Protein AF-A0A9E3Q4G3-F1 (afdb_monomer_lite)

Sequence (132 aa):
MSTPATSAPTPPAPVADVVTEGELHLGKALVLIQRVLPRLDRIEDSAAVQAALRQAAAEVTAACAAHERAIEALRPAPVDAETLALVAAAVAVVLGRPHRVLGVQKVAPAVMWVNAWAIEGRFQHYSSHKVR

Structure (mmCIF, N/CA/C/O backbone):
data_AF-A0A9E3Q4G3-F1
#
_entry.id   AF-A0A9E3Q4G3-F1
#
loop_
_atom_site.group_PDB
_atom_site.id
_atom_site.type_symbol
_atom_site.label_atom_id
_atom_site.label_alt_id
_atom_site.label_comp_id
_atom_site.label_asym_id
_atom_site.label_entity_id
_atom_site.label_seq_id
_atom_site.pdbx_PDB_ins_code
_atom_site.Cartn_x
_atom_site.Cartn_y
_atom_site.Cartn_z
_atom_site.occupancy
_atom_site.B_iso_or_equiv
_atom_site.auth_seq_id
_atom_site.auth_comp_id
_atom_site.auth_asym_id
_atom_site.auth_atom_id
_atom_site.pdbx_PDB_model_num
ATOM 1 N N . MET A 1 1 ? 27.284 -35.671 -37.875 1.00 42.03 1 MET A N 1
ATOM 2 C CA . MET A 1 1 ? 26.582 -34.374 -37.764 1.00 42.03 1 MET A CA 1
ATOM 3 C C . MET A 1 1 ? 25.554 -34.524 -36.657 1.00 42.03 1 MET A C 1
ATOM 5 O O . MET A 1 1 ? 24.607 -35.273 -36.841 1.00 42.03 1 MET A O 1
ATOM 9 N N . SER A 1 2 ? 25.812 -33.940 -35.487 1.00 40.25 2 SER A N 1
ATOM 10 C CA . SER A 1 2 ? 24.995 -34.125 -34.280 1.00 40.25 2 SER A CA 1
ATOM 11 C C . SER A 1 2 ? 23.994 -32.978 -34.144 1.00 40.25 2 SER A C 1
ATOM 13 O O . SER A 1 2 ? 24.384 -31.815 -34.148 1.00 40.25 2 SER A O 1
ATOM 15 N N . THR A 1 3 ? 22.710 -33.306 -34.044 1.00 41.22 3 THR A N 1
ATOM 16 C CA . THR A 1 3 ? 21.608 -32.380 -33.743 1.00 41.22 3 THR A CA 1
ATOM 17 C C . THR A 1 3 ? 21.619 -31.999 -32.257 1.00 41.22 3 THR A C 1
ATOM 19 O O . THR A 1 3 ? 21.714 -32.908 -31.428 1.00 41.22 3 THR A O 1
ATOM 22 N N . PRO A 1 4 ? 21.496 -30.714 -31.872 1.00 53.25 4 PRO A N 1
ATOM 23 C CA . PRO A 1 4 ? 21.336 -30.348 -30.471 1.00 53.25 4 PRO A CA 1
ATOM 24 C C . PRO A 1 4 ? 19.888 -30.579 -30.019 1.00 53.25 4 PRO A C 1
ATOM 26 O O . PRO A 1 4 ? 18.936 -30.261 -30.731 1.00 53.25 4 PRO A O 1
ATOM 29 N N . ALA A 1 5 ? 19.738 -31.153 -28.826 1.00 45.12 5 ALA A N 1
ATOM 30 C CA . ALA A 1 5 ? 18.458 -31.376 -28.173 1.00 45.12 5 ALA A CA 1
ATOM 31 C C . ALA A 1 5 ? 17.831 -30.042 -27.736 1.00 45.12 5 ALA A C 1
ATOM 33 O O . ALA A 1 5 ? 18.461 -29.239 -27.050 1.00 45.12 5 ALA A O 1
ATOM 34 N N . THR A 1 6 ? 16.578 -29.820 -28.127 1.00 47.84 6 THR A N 1
ATOM 35 C CA . THR A 1 6 ? 15.732 -28.728 -27.641 1.00 47.84 6 THR A CA 1
ATOM 36 C C . THR A 1 6 ? 15.288 -29.035 -26.212 1.00 47.84 6 THR A C 1
ATOM 38 O O . THR A 1 6 ? 14.483 -29.935 -25.982 1.00 47.84 6 THR A O 1
ATOM 41 N N . SER A 1 7 ? 15.816 -28.287 -25.247 1.00 48.94 7 SER A N 1
ATOM 42 C CA . SER A 1 7 ? 15.374 -28.308 -23.853 1.00 48.94 7 SER A CA 1
ATOM 43 C C . SER A 1 7 ? 13.946 -27.762 -23.756 1.00 48.94 7 SER A C 1
ATOM 45 O O . SER A 1 7 ? 13.690 -26.621 -24.139 1.00 48.94 7 SER A O 1
ATOM 47 N N . ALA A 1 8 ? 13.011 -28.572 -23.260 1.00 51.62 8 ALA A N 1
ATOM 48 C CA . ALA A 1 8 ? 11.647 -28.136 -22.986 1.00 51.62 8 ALA A CA 1
ATOM 49 C C . ALA A 1 8 ? 11.621 -27.094 -21.844 1.00 51.62 8 ALA A C 1
ATOM 51 O O . ALA A 1 8 ? 12.408 -27.211 -20.900 1.00 51.62 8 ALA A O 1
ATOM 52 N N . PRO A 1 9 ? 10.730 -26.087 -21.896 1.00 52.38 9 PRO A N 1
ATOM 53 C CA . PRO A 1 9 ? 10.582 -25.108 -20.827 1.00 52.38 9 PRO A CA 1
ATOM 54 C C . PRO A 1 9 ? 10.000 -25.763 -19.566 1.00 52.38 9 PRO A C 1
ATOM 56 O O . PRO A 1 9 ? 8.915 -26.346 -19.590 1.00 52.38 9 PRO A O 1
ATOM 59 N N . THR A 1 10 ? 10.733 -25.649 -18.460 1.00 57.09 10 THR A N 1
ATOM 60 C CA . THR A 1 10 ? 10.281 -26.003 -17.110 1.00 57.09 10 THR A CA 1
ATOM 61 C C . THR A 1 10 ? 9.002 -25.221 -16.774 1.00 57.09 10 THR A C 1
ATOM 63 O O . THR A 1 10 ? 8.985 -24.002 -16.967 1.00 57.09 10 THR A O 1
ATOM 66 N N . PRO A 1 11 ? 7.931 -25.870 -16.280 1.00 52.66 11 PRO A N 1
ATOM 67 C CA . PRO A 1 11 ? 6.716 -25.164 -15.888 1.00 52.66 11 PRO A CA 1
ATOM 68 C C . PRO A 1 11 ? 7.017 -24.179 -14.743 1.00 52.66 11 PRO A C 1
ATOM 70 O O . PRO A 1 11 ? 7.825 -24.502 -13.866 1.00 52.66 11 PRO A O 1
ATOM 73 N N . PRO A 1 12 ? 6.397 -22.983 -14.727 1.00 50.94 12 PRO A N 1
ATOM 74 C CA . PRO A 1 12 ? 6.583 -22.036 -13.637 1.00 50.94 12 PRO A CA 1
ATOM 75 C C . PRO A 1 12 ? 6.107 -22.669 -12.326 1.00 50.94 12 PRO A C 1
ATOM 77 O O . PRO A 1 12 ? 5.030 -23.264 -12.264 1.00 50.94 12 PRO A O 1
ATOM 80 N N . ALA A 1 13 ? 6.943 -22.565 -11.292 1.00 49.28 13 ALA A N 1
ATOM 81 C CA . ALA A 1 13 ? 6.630 -23.051 -9.956 1.00 49.28 13 ALA A CA 1
ATOM 82 C C . ALA A 1 13 ? 5.302 -22.445 -9.457 1.00 49.28 13 ALA A C 1
ATOM 84 O O . ALA A 1 13 ? 5.004 -21.291 -9.782 1.00 49.28 13 ALA A O 1
ATOM 85 N N . PRO A 1 14 ? 4.505 -23.196 -8.672 1.00 45.12 14 PRO A N 1
ATOM 86 C CA . PRO A 1 14 ? 3.278 -22.677 -8.088 1.00 45.12 14 PRO A CA 1
ATOM 87 C C . PRO A 1 14 ? 3.623 -21.445 -7.254 1.00 45.12 14 PRO A C 1
ATOM 89 O O . PRO A 1 14 ? 4.442 -21.516 -6.336 1.00 45.12 14 PRO A O 1
ATOM 92 N N . VAL A 1 15 ? 3.026 -20.309 -7.612 1.00 53.41 15 VAL A N 1
ATOM 93 C CA . VAL A 1 15 ? 3.118 -19.072 -6.841 1.00 53.41 15 VAL A CA 1
ATOM 94 C C . VAL A 1 15 ? 2.426 -19.371 -5.519 1.00 53.41 15 VAL A C 1
ATOM 96 O O . VAL A 1 15 ? 1.201 -19.404 -5.448 1.00 53.41 15 VAL A O 1
ATOM 99 N N . ALA A 1 16 ? 3.210 -19.732 -4.505 1.00 49.34 16 ALA A N 1
ATOM 100 C CA . ALA A 1 16 ? 2.696 -19.897 -3.161 1.00 49.34 16 ALA A CA 1
ATOM 101 C C . ALA A 1 16 ? 2.006 -18.585 -2.778 1.00 49.34 16 ALA A C 1
ATOM 103 O O . ALA A 1 16 ? 2.559 -17.506 -2.999 1.00 49.34 16 ALA A O 1
ATOM 104 N N . ASP A 1 17 ? 0.794 -18.703 -2.250 1.00 54.66 17 ASP A N 1
ATOM 105 C CA . ASP A 1 17 ? -0.048 -17.605 -1.784 1.00 54.66 17 ASP A CA 1
ATOM 106 C C . ASP A 1 17 ? 0.568 -17.041 -0.488 1.00 54.66 17 ASP A C 1
ATOM 108 O O . ASP A 1 17 ? 0.117 -17.289 0.631 1.00 54.66 17 ASP A O 1
ATOM 112 N N . VAL A 1 18 ? 1.744 -16.423 -0.621 1.00 71.62 18 VAL A N 1
ATOM 113 C CA . VAL A 1 18 ? 2.516 -15.884 0.495 1.00 71.62 18 VAL A CA 1
ATOM 114 C C . VAL A 1 18 ? 1.900 -14.541 0.839 1.00 71.62 18 VAL A C 1
ATOM 116 O O . VAL A 1 18 ? 2.174 -13.545 0.173 1.00 71.62 18 VAL A O 1
ATOM 119 N N . VAL A 1 19 ? 1.080 -14.530 1.891 1.00 76.00 19 VAL A N 1
ATOM 120 C CA . VAL A 1 19 ? 0.550 -13.300 2.488 1.00 76.00 19 VAL A CA 1
ATOM 121 C C . VAL A 1 19 ? 1.719 -12.361 2.760 1.00 76.00 19 VAL A C 1
ATOM 123 O O . VAL A 1 19 ? 2.628 -12.667 3.539 1.00 76.00 19 VAL A O 1
ATOM 126 N N . THR A 1 20 ? 1.706 -11.222 2.086 1.00 83.94 20 THR A N 1
ATOM 127 C CA . THR A 1 20 ? 2.759 -10.223 2.202 1.00 83.94 20 THR A CA 1
ATOM 128 C C . THR A 1 20 ? 2.688 -9.531 3.563 1.00 83.94 20 THR A C 1
ATOM 130 O O . THR A 1 20 ? 1.633 -9.428 4.192 1.00 83.94 20 THR A O 1
ATOM 133 N N . GLU A 1 21 ? 3.823 -9.012 4.036 1.00 86.69 21 GLU A N 1
ATOM 134 C CA . GLU A 1 21 ? 3.896 -8.264 5.301 1.00 86.69 21 GLU A CA 1
ATOM 135 C C . GLU A 1 21 ? 2.872 -7.107 5.337 1.00 86.69 21 GLU A C 1
ATOM 137 O O . GLU A 1 21 ? 2.214 -6.879 6.353 1.00 86.69 21 GLU A O 1
ATOM 142 N N . GLY A 1 22 ? 2.671 -6.428 4.200 1.00 82.75 22 GLY A N 1
ATOM 143 C CA . GLY A 1 22 ? 1.663 -5.376 4.056 1.00 82.75 22 GLY A CA 1
ATOM 144 C C . GLY A 1 22 ? 0.224 -5.879 4.212 1.00 82.75 22 GLY A C 1
ATOM 145 O O . GLY A 1 22 ? -0.570 -5.252 4.915 1.00 82.75 22 GLY A O 1
ATOM 146 N N . GLU A 1 23 ? -0.113 -7.029 3.624 1.00 88.38 23 GLU A N 1
ATOM 147 C CA . GLU A 1 23 ? -1.441 -7.649 3.754 1.00 88.38 23 GLU A CA 1
ATOM 148 C C . GLU A 1 23 ? -1.732 -8.093 5.190 1.00 88.38 23 GLU A C 1
ATOM 150 O O . GLU A 1 23 ? -2.861 -7.949 5.664 1.00 88.38 23 GLU A O 1
ATOM 155 N N . LEU A 1 24 ? -0.715 -8.557 5.923 1.00 92.12 24 LEU A N 1
ATOM 156 C CA . LEU A 1 24 ? -0.852 -8.910 7.336 1.00 92.12 24 LEU A CA 1
ATOM 157 C C . LEU A 1 24 ? -1.238 -7.692 8.190 1.00 92.12 24 LEU A C 1
ATOM 159 O O . LEU A 1 24 ? -2.162 -7.769 9.005 1.00 92.12 24 LEU A O 1
ATOM 163 N N . HIS A 1 25 ? -0.537 -6.569 8.013 1.00 89.56 25 HIS A N 1
ATOM 164 C CA . HIS A 1 25 ? -0.830 -5.322 8.722 1.00 89.56 25 HIS A CA 1
ATOM 165 C C . HIS A 1 25 ? -2.212 -4.765 8.351 1.00 89.56 25 HIS A C 1
ATOM 167 O O . HIS A 1 25 ? -2.982 -4.366 9.229 1.00 89.56 25 HIS A O 1
ATOM 173 N N . LEU A 1 26 ? -2.584 -4.830 7.070 1.00 89.81 26 LEU A N 1
ATOM 174 C CA . LEU A 1 26 ? -3.914 -4.429 6.618 1.00 89.81 26 LEU A CA 1
ATOM 175 C C . LEU A 1 26 ? -5.016 -5.304 7.238 1.00 89.81 26 LEU A C 1
ATOM 177 O O . LEU A 1 26 ? -6.021 -4.783 7.722 1.00 89.81 26 LEU A O 1
ATOM 181 N N . GLY A 1 27 ? -4.808 -6.621 7.296 1.00 90.94 27 GLY A N 1
ATOM 182 C CA . GLY A 1 27 ? -5.729 -7.554 7.944 1.00 90.94 27 GLY A CA 1
ATOM 183 C C . GLY A 1 27 ? -5.948 -7.226 9.423 1.00 90.94 27 GLY A C 1
ATOM 184 O O . GLY A 1 27 ? -7.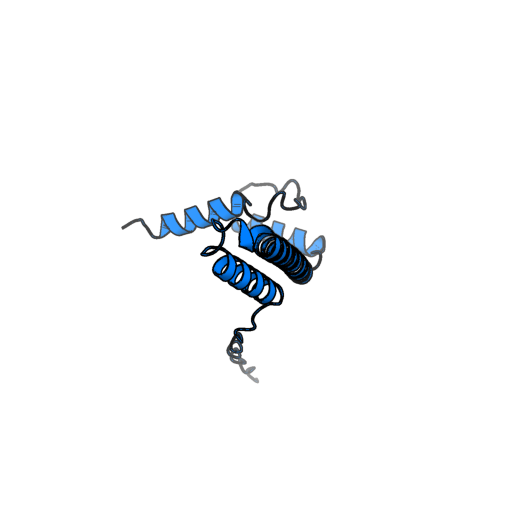090 -7.161 9.881 1.00 90.94 27 GLY A O 1
ATOM 185 N N . LYS A 1 28 ? -4.874 -6.930 10.167 1.00 92.00 28 LYS A N 1
ATOM 186 C CA . LYS A 1 28 ? -4.964 -6.500 11.575 1.00 92.00 28 LYS A CA 1
ATOM 187 C C . LYS A 1 28 ? -5.765 -5.207 11.733 1.00 92.00 28 LYS A C 1
ATOM 189 O O . LYS A 1 28 ? -6.632 -5.136 12.605 1.00 92.00 28 LYS A O 1
ATOM 194 N N . ALA A 1 29 ? -5.516 -4.210 10.883 1.00 91.38 29 ALA A N 1
ATOM 195 C CA . ALA A 1 29 ? -6.255 -2.949 10.904 1.00 91.38 29 ALA A CA 1
ATOM 196 C C . ALA A 1 29 ? -7.760 -3.163 10.663 1.00 91.38 29 ALA A C 1
ATOM 198 O O . ALA A 1 29 ? -8.587 -2.625 11.401 1.00 91.38 29 ALA A O 1
ATOM 199 N N . LEU A 1 30 ? -8.122 -3.994 9.681 1.00 93.19 30 LEU A N 1
ATOM 200 C CA . LEU A 1 30 ? -9.518 -4.305 9.363 1.00 93.19 30 LEU A CA 1
ATOM 201 C C . LEU A 1 30 ? -10.232 -5.011 10.519 1.00 93.19 30 LEU A C 1
ATOM 203 O O . LEU A 1 30 ? -11.357 -4.639 10.854 1.00 93.19 30 LEU A O 1
ATOM 207 N N . VAL A 1 31 ? -9.573 -5.970 11.174 1.00 95.38 31 VAL A N 1
ATOM 208 C CA . VAL A 1 31 ? -10.127 -6.655 12.354 1.00 95.38 31 VAL A CA 1
ATOM 209 C C . VAL A 1 31 ? -10.377 -5.668 13.498 1.00 95.38 31 VAL A C 1
ATOM 211 O O . VAL A 1 31 ? -11.429 -5.720 14.140 1.00 95.38 31 VAL A O 1
ATOM 214 N N . LEU A 1 32 ? -9.448 -4.737 13.744 1.00 90.44 32 LEU A N 1
ATOM 215 C CA . LEU A 1 32 ? -9.616 -3.701 14.767 1.00 90.44 32 LEU A CA 1
ATOM 216 C C . LEU A 1 32 ? -10.804 -2.784 14.454 1.00 90.44 32 LEU A C 1
ATOM 218 O O . LEU A 1 32 ? -11.625 -2.534 15.334 1.00 90.44 32 LEU A O 1
ATOM 222 N N . ILE A 1 33 ? -10.944 -2.338 13.204 1.00 89.94 33 ILE A N 1
ATOM 223 C CA . ILE A 1 33 ? -12.055 -1.476 12.778 1.00 89.94 33 ILE A CA 1
ATOM 224 C C . ILE A 1 33 ? -13.393 -2.213 12.901 1.00 89.94 33 ILE A C 1
ATOM 226 O O . ILE A 1 33 ? -14.325 -1.687 13.510 1.00 89.94 33 ILE A O 1
ATOM 230 N N . GLN A 1 34 ? -13.486 -3.448 12.399 1.00 92.75 34 GLN A N 1
ATOM 231 C CA . GLN A 1 34 ? -14.708 -4.257 12.489 1.00 92.75 34 GLN A CA 1
ATOM 232 C C . GLN A 1 34 ? -15.152 -4.487 13.935 1.00 92.75 34 GLN A C 1
ATOM 234 O O . GLN A 1 34 ? -16.346 -4.474 14.228 1.00 92.75 34 GLN A O 1
ATOM 239 N N . ARG A 1 35 ? -14.199 -4.645 14.857 1.00 90.56 35 ARG A N 1
ATOM 240 C CA . ARG A 1 35 ? -14.483 -4.804 16.287 1.00 90.56 35 ARG A CA 1
ATOM 241 C C . ARG A 1 35 ? -14.987 -3.517 16.949 1.00 90.56 35 ARG A C 1
ATOM 243 O O . ARG A 1 35 ? -15.715 -3.590 17.939 1.00 90.56 35 ARG A O 1
ATOM 250 N N . VAL A 1 36 ? -14.585 -2.356 16.436 1.00 90.25 36 VAL A N 1
ATOM 251 C CA . VAL A 1 36 ? -14.906 -1.038 17.004 1.00 90.25 36 VAL A CA 1
ATOM 252 C C . VAL A 1 36 ? -16.222 -0.477 16.469 1.00 90.25 36 VAL A C 1
ATOM 254 O O . VAL A 1 36 ? -16.956 0.135 17.242 1.00 90.25 36 VAL A O 1
ATOM 257 N N . LEU A 1 37 ? -16.555 -0.728 15.197 1.00 88.44 37 LEU A N 1
ATOM 258 C CA . LEU A 1 37 ? -17.791 -0.265 14.547 1.00 88.44 37 LEU A CA 1
ATOM 259 C C . LEU A 1 37 ? -19.065 -0.410 15.409 1.00 88.44 37 LEU A C 1
ATOM 261 O O . LEU A 1 37 ? -19.755 0.591 15.584 1.00 88.44 37 LEU A O 1
ATOM 265 N N . PRO A 1 38 ? -19.377 -1.574 16.016 1.00 90.25 38 PRO A N 1
ATOM 266 C CA . PRO A 1 38 ? -20.602 -1.731 16.810 1.00 90.25 38 PRO A CA 1
ATOM 267 C C . PRO A 1 38 ? -20.600 -0.976 18.154 1.00 90.25 38 PRO A C 1
ATOM 269 O O . PRO A 1 38 ? -21.606 -0.992 18.861 1.00 90.25 38 PRO A O 1
ATOM 272 N N . ARG A 1 39 ? -19.481 -0.356 18.553 1.00 86.00 39 ARG A N 1
ATOM 273 C CA . ARG A 1 39 ? -19.307 0.337 19.846 1.00 86.00 39 ARG A CA 1
ATOM 274 C C . ARG A 1 39 ? -19.110 1.847 19.703 1.00 86.00 39 ARG A C 1
ATOM 276 O O . ARG A 1 39 ? -18.962 2.517 20.719 1.00 86.00 39 ARG A O 1
ATOM 283 N N . LEU A 1 40 ? -19.113 2.383 18.480 1.00 83.50 40 LEU A N 1
ATOM 284 C CA . LEU A 1 40 ? -18.831 3.800 18.215 1.00 83.50 40 LEU A CA 1
ATOM 285 C C . LEU A 1 40 ? -19.783 4.761 18.941 1.00 83.50 40 LEU A C 1
ATOM 287 O O . LEU A 1 40 ? -19.339 5.807 19.406 1.00 83.50 40 LEU A O 1
ATOM 291 N N . ASP A 1 41 ? -21.051 4.382 19.102 1.00 84.81 41 ASP A N 1
ATOM 292 C CA . ASP A 1 41 ? -22.072 5.236 19.725 1.00 84.81 41 ASP A CA 1
ATOM 293 C C . ASP A 1 41 ? -22.061 5.187 21.264 1.00 84.81 41 ASP A C 1
ATOM 295 O O . ASP A 1 41 ? -22.782 5.933 21.930 1.00 84.81 41 ASP A O 1
ATOM 299 N N . ARG A 1 42 ? -21.250 4.307 21.867 1.00 86.00 42 ARG A N 1
ATOM 300 C CA . ARG A 1 42 ? -21.191 4.132 23.324 1.00 86.00 42 ARG A CA 1
ATOM 301 C C . ARG A 1 42 ? -20.131 5.046 23.922 1.00 86.00 42 ARG A C 1
ATOM 303 O O . ARG A 1 42 ? -18.944 4.729 23.917 1.00 86.00 42 ARG A O 1
ATOM 310 N N . ILE A 1 43 ? -20.573 6.159 24.504 1.00 78.69 43 ILE A N 1
ATOM 311 C CA . ILE A 1 43 ? -19.698 7.152 25.156 1.00 78.69 43 ILE A CA 1
ATOM 312 C C . ILE A 1 43 ? -18.836 6.511 26.261 1.00 78.69 43 ILE A C 1
ATOM 314 O O . ILE A 1 43 ? -17.666 6.864 26.413 1.00 78.69 43 ILE A O 1
ATOM 318 N N . GLU A 1 44 ? -19.376 5.523 26.978 1.00 88.06 44 GLU A N 1
ATOM 319 C CA . GLU A 1 44 ? -18.669 4.770 28.027 1.00 88.06 44 GLU A CA 1
ATOM 320 C C . GLU A 1 44 ? -17.450 3.997 27.493 1.00 88.06 44 GLU A C 1
ATOM 322 O O . GLU A 1 44 ? -16.452 3.837 28.192 1.00 88.06 44 GLU A O 1
ATOM 327 N N . ASP A 1 45 ? -17.492 3.584 26.224 1.00 86.31 45 ASP A N 1
ATOM 328 C CA . ASP A 1 45 ? -16.419 2.850 25.550 1.00 86.31 45 ASP A CA 1
ATOM 329 C C . ASP A 1 45 ? -15.434 3.776 24.810 1.00 86.31 45 ASP A C 1
ATOM 331 O O . ASP A 1 45 ? -14.479 3.297 24.191 1.00 86.31 45 ASP A O 1
ATOM 335 N N . SER A 1 46 ? -15.632 5.099 24.865 1.00 87.69 46 SER A N 1
ATOM 336 C CA . SER A 1 46 ? -14.912 6.080 24.036 1.00 87.69 46 SER A CA 1
ATOM 337 C C . SER A 1 46 ? -13.386 5.977 24.130 1.00 87.69 46 SER A C 1
ATOM 339 O O . SER A 1 46 ? -12.704 6.024 23.105 1.00 87.69 46 SER A O 1
ATOM 341 N N . ALA A 1 47 ? -12.831 5.765 25.327 1.00 91.25 47 ALA A N 1
ATOM 342 C CA . ALA A 1 47 ? -11.390 5.601 25.517 1.00 91.25 47 ALA A CA 1
ATOM 343 C C . ALA A 1 47 ? -10.850 4.329 24.834 1.00 91.25 47 ALA A C 1
ATOM 345 O O . ALA A 1 47 ? -9.806 4.364 24.179 1.00 91.25 47 ALA A O 1
ATOM 346 N N . ALA A 1 48 ? -11.579 3.214 24.939 1.00 88.81 48 ALA A N 1
ATOM 347 C CA . ALA A 1 48 ? -11.205 1.946 24.315 1.00 88.81 48 ALA A CA 1
ATOM 348 C C . ALA A 1 48 ? -11.345 2.005 22.785 1.00 88.81 48 ALA A C 1
ATOM 350 O O . ALA A 1 48 ? -10.471 1.526 22.062 1.00 88.81 48 ALA A O 1
ATOM 351 N N . VAL A 1 49 ? -12.409 2.647 22.295 1.00 90.19 49 VAL A N 1
ATOM 352 C CA . VAL A 1 49 ? -12.643 2.933 20.873 1.00 90.19 49 VAL A CA 1
ATOM 353 C C . VAL A 1 49 ? -11.504 3.780 20.302 1.00 90.19 49 VAL A C 1
ATOM 355 O O . VAL A 1 49 ? -10.910 3.407 19.292 1.00 90.19 49 VAL A O 1
ATOM 358 N N . GLN A 1 50 ? -11.128 4.875 20.969 1.00 92.06 50 GLN A N 1
ATOM 359 C CA . GLN A 1 50 ? -10.014 5.722 20.536 1.00 92.06 50 GLN A CA 1
ATOM 360 C C . GLN A 1 50 ? -8.678 4.974 20.528 1.00 92.06 50 GLN A C 1
ATOM 362 O O . GLN A 1 50 ? -7.900 5.133 19.586 1.00 92.06 50 GLN A O 1
ATOM 367 N N . ALA A 1 51 ? -8.399 4.152 21.544 1.00 93.25 51 ALA A N 1
ATOM 368 C CA . ALA A 1 51 ? -7.184 3.341 21.587 1.00 93.25 51 ALA A CA 1
ATOM 369 C C . ALA A 1 51 ? -7.123 2.351 20.412 1.00 93.25 51 ALA A C 1
ATOM 371 O O . ALA A 1 51 ? -6.107 2.276 19.722 1.00 93.25 51 ALA A O 1
ATOM 372 N N . ALA A 1 52 ? -8.228 1.658 20.128 1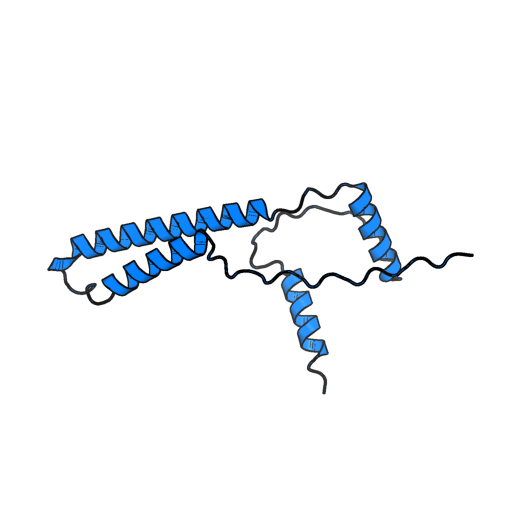.00 91.31 52 ALA A N 1
ATOM 373 C CA . ALA A 1 52 ? -8.311 0.711 19.022 1.00 91.31 52 ALA A CA 1
ATOM 374 C C . ALA A 1 52 ? -8.200 1.391 17.646 1.00 91.31 52 ALA A C 1
ATOM 376 O O . ALA A 1 52 ? -7.528 0.864 16.762 1.00 91.31 52 ALA A O 1
ATOM 377 N N . LEU A 1 53 ? -8.782 2.583 17.466 1.00 91.69 53 LEU A N 1
ATOM 378 C CA . LEU A 1 53 ? -8.633 3.365 16.232 1.00 91.69 53 LEU A CA 1
ATOM 379 C C . LEU A 1 53 ? -7.198 3.868 16.032 1.00 91.69 53 LEU A C 1
ATOM 381 O O . LEU A 1 53 ? -6.680 3.801 14.919 1.00 91.69 53 LEU A O 1
ATOM 385 N N . ARG A 1 54 ? -6.521 4.318 17.098 1.00 94.75 54 ARG A N 1
ATOM 386 C CA . ARG A 1 54 ? -5.091 4.674 17.036 1.00 94.75 54 ARG A CA 1
ATOM 387 C C . ARG A 1 54 ? -4.236 3.471 16.654 1.00 94.75 54 ARG A C 1
ATOM 389 O O . ARG A 1 54 ? -3.329 3.603 15.839 1.00 94.75 54 ARG A O 1
ATOM 396 N N . GLN A 1 55 ? -4.549 2.302 17.207 1.00 93.38 55 GLN A N 1
ATOM 397 C CA . GLN A 1 55 ? -3.851 1.071 16.862 1.00 93.38 55 GLN A CA 1
ATOM 398 C C . GLN A 1 55 ? -4.102 0.668 15.403 1.00 93.38 55 GLN A C 1
ATOM 400 O O . GLN A 1 55 ? -3.152 0.357 14.694 1.00 93.38 55 GLN A O 1
ATOM 405 N N . ALA A 1 56 ? -5.341 0.761 14.914 1.00 92.38 56 ALA A N 1
ATOM 406 C CA . ALA A 1 56 ? -5.650 0.514 13.507 1.00 92.38 56 ALA A CA 1
ATOM 407 C C . ALA A 1 56 ? -4.896 1.478 12.572 1.00 92.38 56 ALA A C 1
ATOM 409 O O . ALA A 1 56 ? -4.349 1.049 11.561 1.00 92.38 56 ALA A O 1
ATOM 410 N N . ALA A 1 57 ? -4.798 2.763 12.927 1.00 91.62 57 ALA A N 1
ATOM 411 C CA . ALA A 1 57 ? -4.031 3.745 12.159 1.00 91.62 57 ALA A CA 1
ATOM 412 C C . ALA A 1 57 ? -2.521 3.431 12.120 1.00 91.62 57 ALA A C 1
ATOM 414 O O . ALA A 1 57 ? -1.876 3.608 11.081 1.00 91.62 57 ALA A O 1
ATOM 415 N N . ALA A 1 58 ? -1.960 2.928 13.225 1.00 94.56 58 ALA A N 1
ATOM 416 C CA . ALA A 1 58 ? -0.571 2.479 13.274 1.00 94.56 58 ALA A CA 1
ATOM 417 C C . ALA A 1 58 ? -0.335 1.269 12.352 1.00 94.56 58 ALA A C 1
ATOM 419 O O . ALA A 1 58 ? 0.633 1.258 11.596 1.00 94.56 58 ALA A O 1
ATOM 420 N N . GLU A 1 59 ? -1.252 0.297 12.351 1.00 93.69 59 GLU A N 1
ATOM 421 C CA . GLU A 1 59 ? -1.192 -0.870 11.459 1.00 93.69 59 GLU A CA 1
ATOM 422 C C . GLU A 1 59 ? -1.305 -0.465 9.978 1.00 93.69 59 GLU A C 1
ATOM 424 O O . GLU A 1 59 ? -0.543 -0.954 9.150 1.00 93.69 59 GLU A O 1
ATOM 429 N N . VAL A 1 60 ? -2.175 0.492 9.627 1.00 90.00 60 VAL A N 1
ATOM 430 C CA . VAL A 1 60 ? -2.254 1.022 8.249 1.00 90.00 60 VAL A CA 1
ATOM 431 C C . VAL A 1 60 ? -0.944 1.694 7.836 1.00 90.00 60 VAL A C 1
ATOM 433 O O . VAL A 1 60 ? -0.446 1.453 6.738 1.00 90.00 60 VAL A O 1
ATOM 436 N N . THR A 1 61 ? -0.348 2.498 8.717 1.00 93.69 61 THR A N 1
ATOM 437 C CA . THR A 1 61 ? 0.953 3.132 8.444 1.00 93.69 61 THR A CA 1
ATOM 438 C C . THR A 1 61 ? 2.050 2.085 8.226 1.00 93.69 61 THR A C 1
ATOM 440 O O . THR A 1 61 ? 2.848 2.210 7.297 1.00 93.69 61 THR A O 1
ATOM 443 N N . ALA A 1 62 ? 2.061 1.020 9.034 1.00 88.88 62 ALA A N 1
ATOM 444 C CA . ALA A 1 62 ? 2.993 -0.094 8.879 1.00 88.88 62 ALA A CA 1
ATOM 445 C C . ALA A 1 62 ? 2.780 -0.851 7.556 1.00 88.88 62 ALA A C 1
ATOM 447 O O . ALA A 1 62 ? 3.754 -1.169 6.872 1.00 88.88 62 ALA A O 1
ATOM 448 N N . ALA A 1 63 ? 1.524 -1.069 7.150 1.00 88.19 63 ALA A N 1
ATOM 449 C CA . ALA A 1 63 ? 1.186 -1.677 5.865 1.00 88.19 63 ALA A CA 1
ATOM 450 C C . ALA A 1 63 ? 1.710 -0.844 4.683 1.00 88.19 63 ALA A C 1
ATOM 452 O O . ALA A 1 63 ? 2.330 -1.395 3.774 1.00 88.19 63 ALA A O 1
ATOM 453 N N . CYS A 1 64 ? 1.525 0.480 4.719 1.00 85.12 64 CYS A N 1
ATOM 454 C CA . CYS A 1 64 ? 2.057 1.390 3.701 1.00 85.12 64 CYS A CA 1
ATOM 455 C C . CYS A 1 64 ? 3.588 1.318 3.615 1.00 85.12 64 CYS A C 1
ATOM 457 O O . CYS A 1 64 ? 4.129 1.175 2.521 1.00 85.12 64 CYS A O 1
ATOM 459 N N . ALA A 1 65 ? 4.285 1.344 4.754 1.00 87.06 65 ALA A N 1
ATOM 460 C CA . ALA A 1 65 ? 5.744 1.245 4.789 1.00 87.06 65 ALA A CA 1
ATOM 461 C C . ALA A 1 65 ? 6.257 -0.113 4.272 1.00 87.06 65 ALA A C 1
ATOM 463 O O . ALA A 1 65 ? 7.280 -0.182 3.591 1.00 87.06 65 ALA A O 1
ATOM 464 N N . ALA A 1 66 ? 5.559 -1.211 4.579 1.00 84.25 66 ALA A N 1
ATOM 465 C CA . ALA A 1 66 ? 5.877 -2.532 4.039 1.00 84.25 66 ALA A CA 1
ATOM 466 C C . ALA A 1 66 ? 5.655 -2.596 2.520 1.00 84.25 66 ALA A C 1
ATOM 468 O O . ALA A 1 66 ? 6.486 -3.143 1.795 1.00 84.25 66 ALA A O 1
ATOM 469 N N . HIS A 1 67 ? 4.572 -1.992 2.027 1.00 83.69 67 HIS A N 1
ATOM 470 C CA . HIS A 1 67 ? 4.283 -1.913 0.599 1.00 83.69 67 HIS A CA 1
ATOM 471 C C . HIS A 1 67 ? 5.327 -1.086 -0.162 1.00 83.69 67 HIS A C 1
ATOM 473 O O . HIS A 1 67 ? 5.798 -1.513 -1.212 1.00 83.69 67 HIS A O 1
ATOM 479 N N . GLU A 1 68 ? 5.744 0.057 0.382 1.00 82.81 68 GLU A N 1
ATOM 480 C CA . GLU A 1 68 ? 6.792 0.891 -0.214 1.00 82.81 68 GLU A CA 1
ATOM 481 C C . GLU A 1 68 ? 8.131 0.146 -0.296 1.00 82.81 68 GLU A C 1
ATOM 483 O O . GLU A 1 68 ? 8.767 0.133 -1.349 1.00 82.81 68 GLU A O 1
ATOM 488 N N . ARG A 1 69 ? 8.517 -0.577 0.767 1.00 84.25 69 ARG A N 1
ATOM 489 C CA . ARG A 1 69 ? 9.693 -1.465 0.744 1.00 84.25 69 ARG A CA 1
ATOM 490 C C . ARG A 1 69 ? 9.581 -2.549 -0.327 1.00 84.25 69 ARG A C 1
ATOM 492 O O . ARG A 1 69 ? 10.567 -2.836 -1.000 1.00 84.25 69 ARG A O 1
ATOM 499 N N . ALA A 1 70 ? 8.401 -3.146 -0.495 1.00 82.31 70 ALA A N 1
ATOM 500 C CA . ALA A 1 70 ? 8.170 -4.156 -1.524 1.00 82.31 70 ALA A CA 1
ATOM 501 C C . ALA A 1 70 ? 8.276 -3.565 -2.941 1.00 82.31 70 ALA A C 1
ATOM 503 O O . ALA A 1 70 ? 8.872 -4.189 -3.817 1.00 82.31 70 ALA A O 1
ATOM 504 N N . ILE A 1 71 ? 7.763 -2.350 -3.163 1.00 77.50 71 ILE A N 1
ATOM 505 C CA . ILE A 1 71 ? 7.921 -1.631 -4.437 1.00 77.50 71 ILE A CA 1
ATOM 506 C C . ILE A 1 71 ? 9.396 -1.338 -4.713 1.00 77.50 71 ILE A C 1
ATOM 508 O O . ILE A 1 71 ? 9.862 -1.571 -5.826 1.00 77.50 71 ILE A O 1
ATOM 512 N N . GLU A 1 72 ? 10.140 -0.857 -3.717 1.00 78.88 72 GLU A N 1
ATOM 513 C CA . GLU A 1 72 ? 11.563 -0.560 -3.884 1.00 78.88 72 GLU A CA 1
ATOM 514 C C . GLU A 1 72 ? 12.376 -1.838 -4.148 1.00 78.88 72 GLU A C 1
ATOM 516 O O . GLU A 1 72 ? 13.279 -1.832 -4.979 1.00 78.88 72 GLU A O 1
ATOM 521 N N . ALA A 1 73 ? 12.017 -2.966 -3.527 1.00 77.69 73 ALA A N 1
ATOM 522 C CA . ALA A 1 73 ? 12.631 -4.265 -3.812 1.00 77.69 73 ALA 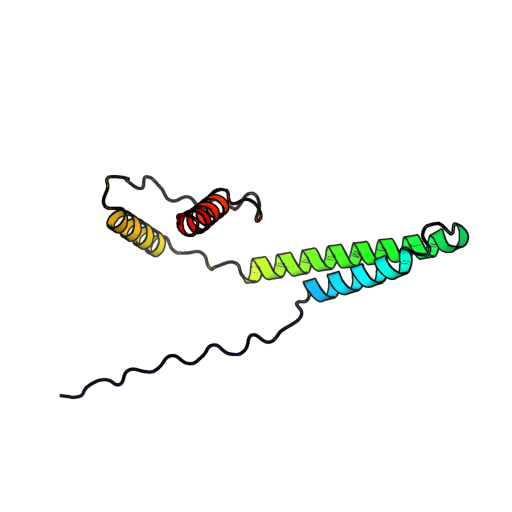A CA 1
ATOM 523 C C . ALA A 1 73 ? 12.337 -4.770 -5.237 1.00 77.69 73 ALA A C 1
ATOM 525 O O . ALA A 1 73 ? 13.164 -5.455 -5.837 1.00 77.69 73 ALA A O 1
ATOM 526 N N . LEU A 1 74 ? 11.174 -4.418 -5.792 1.00 76.12 74 LEU A N 1
ATOM 527 C CA . LEU A 1 74 ? 10.798 -4.697 -7.181 1.00 76.12 74 LEU A CA 1
ATOM 528 C C . LEU A 1 74 ? 11.384 -3.686 -8.172 1.00 76.12 74 LEU A C 1
ATOM 530 O O . LEU A 1 74 ? 11.178 -3.834 -9.382 1.00 76.12 74 LEU A O 1
ATOM 534 N N . ARG A 1 75 ? 12.084 -2.649 -7.696 1.00 74.25 75 ARG A N 1
ATOM 535 C CA . ARG A 1 75 ? 12.635 -1.613 -8.559 1.00 74.25 75 ARG A CA 1
ATOM 536 C C . ARG A 1 75 ? 13.624 -2.257 -9.529 1.00 74.25 75 ARG A C 1
ATOM 538 O O . ARG A 1 75 ? 14.630 -2.822 -9.095 1.00 74.25 75 ARG A O 1
ATOM 545 N N . PRO A 1 76 ? 13.367 -2.184 -10.846 1.00 72.31 76 PRO A N 1
ATOM 546 C CA . PRO A 1 76 ? 14.274 -2.769 -11.812 1.00 72.31 76 PRO A CA 1
ATOM 547 C C . PRO A 1 76 ? 15.629 -2.072 -11.712 1.00 72.31 76 PRO A C 1
ATOM 549 O O . PRO A 1 76 ? 15.706 -0.853 -11.514 1.00 72.31 76 PRO A O 1
ATOM 552 N N . ALA A 1 77 ? 16.695 -2.856 -11.873 1.00 76.81 77 ALA A N 1
ATOM 553 C CA . ALA A 1 77 ? 18.043 -2.322 -11.950 1.00 76.81 77 ALA A CA 1
ATOM 554 C C . ALA A 1 77 ? 18.105 -1.216 -13.020 1.00 76.81 77 ALA A C 1
ATOM 556 O O . ALA A 1 77 ? 17.408 -1.297 -14.042 1.00 76.81 77 ALA A O 1
ATOM 557 N N . PRO A 1 78 ? 18.909 -0.162 -12.804 1.00 76.25 78 PRO A N 1
ATOM 558 C CA . PRO A 1 78 ? 19.053 0.889 -13.792 1.00 76.25 78 PRO A CA 1
ATOM 559 C C . PRO A 1 78 ? 19.542 0.281 -15.108 1.00 76.25 78 PRO A C 1
ATOM 561 O O . PRO A 1 78 ? 20.647 -0.245 -15.178 1.00 76.25 78 PRO A O 1
ATOM 564 N N . VAL A 1 79 ? 18.709 0.377 -16.146 1.00 80.81 79 VAL A N 1
ATOM 565 C CA . VAL A 1 79 ? 19.093 -0.012 -17.506 1.00 80.81 79 VAL A CA 1
ATOM 566 C C . VAL A 1 79 ? 20.213 0.917 -17.968 1.00 80.81 79 VAL A C 1
ATOM 568 O O . VAL A 1 79 ? 20.121 2.144 -17.803 1.00 80.81 79 VAL A O 1
ATOM 571 N N . ASP A 1 80 ? 21.273 0.319 -18.495 1.00 85.12 80 ASP A N 1
ATOM 572 C CA . ASP A 1 80 ? 22.426 0.998 -19.063 1.00 85.12 80 ASP A CA 1
ATOM 573 C C . ASP A 1 80 ? 22.056 1.734 -20.364 1.00 85.12 80 ASP A C 1
ATOM 575 O O . ASP A 1 80 ? 21.046 1.459 -21.020 1.00 85.12 80 ASP A O 1
ATOM 579 N N . ALA A 1 81 ? 22.866 2.731 -20.722 1.00 80.38 81 ALA A N 1
ATOM 580 C CA . ALA A 1 81 ? 22.587 3.590 -21.870 1.00 80.38 81 ALA A CA 1
ATOM 581 C C . ALA A 1 81 ? 22.629 2.827 -23.206 1.00 80.38 81 ALA A C 1
ATOM 583 O O . ALA A 1 81 ? 21.885 3.173 -24.124 1.00 80.38 81 ALA A O 1
ATOM 584 N N . GLU A 1 82 ? 23.462 1.789 -23.304 1.00 79.69 82 GLU A N 1
ATOM 585 C CA . GLU A 1 82 ? 23.603 0.971 -24.507 1.00 79.69 82 GLU A CA 1
ATOM 586 C C . GLU A 1 82 ? 22.345 0.126 -24.744 1.00 79.69 82 GLU A C 1
ATOM 588 O O . GLU A 1 82 ? 21.760 0.193 -25.828 1.00 79.69 82 GLU A O 1
ATOM 593 N N . THR A 1 83 ? 21.832 -0.555 -23.713 1.00 83.44 83 THR A N 1
ATOM 594 C CA . THR A 1 83 ? 20.555 -1.284 -23.808 1.00 83.44 83 THR A CA 1
ATOM 595 C C . THR A 1 83 ? 19.386 -0.361 -24.156 1.00 83.44 83 THR A C 1
ATOM 597 O O . THR A 1 83 ? 18.552 -0.706 -24.996 1.00 83.44 83 THR A O 1
ATOM 600 N N . LEU A 1 84 ? 19.319 0.842 -23.572 1.00 81.12 84 LEU A N 1
ATOM 601 C CA . LEU A 1 84 ? 18.278 1.818 -23.923 1.00 81.12 84 LEU A CA 1
ATOM 602 C C . LEU A 1 84 ? 18.363 2.258 -25.392 1.00 81.12 84 LEU A C 1
ATOM 604 O O . LEU A 1 84 ? 17.328 2.372 -26.053 1.00 81.12 84 LEU A O 1
ATOM 608 N N . ALA A 1 85 ? 19.572 2.479 -25.917 1.00 77.81 85 ALA A N 1
ATOM 609 C CA . ALA A 1 85 ? 19.781 2.824 -27.321 1.00 77.81 85 ALA A CA 1
ATOM 610 C C . ALA A 1 85 ? 19.364 1.679 -28.258 1.00 77.81 85 ALA A C 1
ATOM 612 O O . ALA A 1 85 ? 18.719 1.927 -29.279 1.00 77.81 85 ALA A O 1
ATOM 613 N N . LEU A 1 86 ? 19.657 0.431 -27.882 1.00 85.56 86 LEU A N 1
ATOM 614 C CA . LEU A 1 86 ? 19.260 -0.758 -28.635 1.00 85.56 86 LEU A CA 1
ATOM 615 C C . LEU A 1 86 ? 17.735 -0.926 -28.682 1.00 85.56 86 LEU A C 1
ATOM 617 O O . LEU A 1 86 ? 17.176 -1.143 -29.758 1.00 85.56 86 LEU A O 1
ATOM 621 N N . VAL A 1 87 ? 17.045 -0.755 -27.550 1.00 82.31 87 VAL A N 1
ATOM 622 C CA . VAL A 1 87 ? 15.573 -0.784 -27.500 1.00 82.31 87 VAL A CA 1
ATOM 623 C C . VAL A 1 87 ? 14.979 0.335 -28.358 1.00 82.31 87 VAL A C 1
ATOM 625 O O . VAL A 1 87 ? 14.066 0.083 -29.144 1.00 82.31 87 VAL A O 1
ATOM 628 N N . ALA A 1 88 ? 15.515 1.557 -28.272 1.00 75.75 88 ALA A N 1
ATOM 629 C CA . ALA A 1 88 ? 15.053 2.681 -29.084 1.00 75.75 88 ALA A CA 1
ATOM 630 C C . ALA A 1 88 ? 15.241 2.432 -30.591 1.00 75.75 88 ALA A C 1
ATOM 632 O O . ALA A 1 88 ? 14.336 2.713 -31.378 1.00 75.75 88 ALA A O 1
ATOM 633 N N . ALA A 1 89 ? 16.382 1.865 -30.995 1.00 79.31 89 ALA A N 1
ATOM 634 C CA . ALA A 1 89 ? 16.650 1.498 -32.382 1.00 79.31 89 ALA A CA 1
ATOM 635 C C . ALA A 1 89 ? 15.698 0.396 -32.875 1.00 79.31 89 ALA A C 1
ATOM 637 O O . ALA A 1 89 ? 15.133 0.519 -33.959 1.00 79.31 89 ALA A O 1
ATOM 638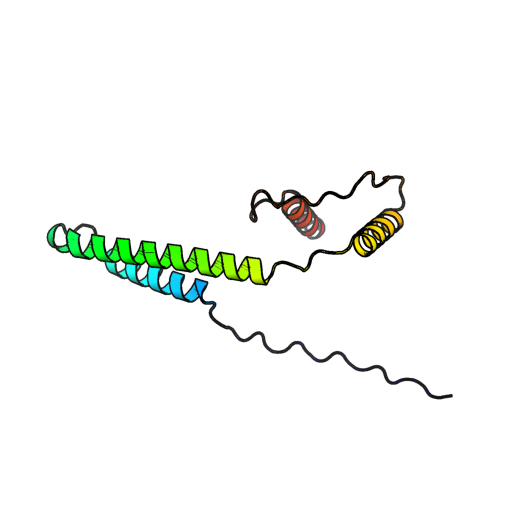 N N . ALA A 1 90 ? 15.460 -0.642 -32.067 1.00 78.38 90 ALA A N 1
ATOM 639 C CA . ALA A 1 90 ? 14.526 -1.716 -32.401 1.00 78.38 90 ALA A CA 1
ATOM 640 C C . ALA A 1 90 ? 13.094 -1.187 -32.588 1.00 78.38 90 ALA A C 1
ATOM 642 O O . ALA A 1 90 ? 12.437 -1.509 -33.576 1.00 78.38 90 ALA A O 1
ATOM 643 N N . VAL A 1 91 ? 12.632 -0.312 -31.689 1.00 79.06 91 VAL A N 1
ATOM 644 C CA . VAL A 1 91 ? 11.327 0.355 -31.808 1.00 79.06 91 VAL A CA 1
ATOM 645 C C . VAL A 1 91 ? 11.261 1.215 -33.073 1.00 79.06 91 VAL A C 1
ATOM 647 O O . VAL A 1 91 ? 10.275 1.145 -33.804 1.00 79.06 91 VAL A O 1
ATOM 650 N N . ALA A 1 92 ? 12.312 1.982 -33.380 1.00 74.06 92 ALA A N 1
ATOM 651 C CA . ALA A 1 92 ? 12.372 2.799 -34.592 1.00 74.06 92 ALA A CA 1
ATOM 652 C C . ALA A 1 92 ? 12.291 1.953 -35.877 1.00 74.06 92 ALA A C 1
ATOM 654 O O . ALA A 1 92 ? 11.607 2.340 -36.824 1.00 74.06 92 ALA A O 1
ATOM 655 N N . VAL A 1 93 ? 12.936 0.781 -35.894 1.00 75.44 93 VAL A N 1
ATOM 656 C CA . VAL A 1 93 ? 12.869 -0.178 -37.010 1.00 75.44 93 VAL A CA 1
ATOM 657 C C . VAL A 1 93 ? 11.463 -0.770 -37.153 1.00 75.44 93 VAL A C 1
ATOM 659 O O . VAL A 1 93 ? 10.938 -0.815 -38.263 1.00 75.44 93 VAL A O 1
ATOM 662 N N . VAL A 1 94 ? 10.827 -1.177 -36.047 1.00 72.75 94 VAL A N 1
ATOM 663 C CA . VAL A 1 94 ? 9.479 -1.780 -36.055 1.00 72.75 94 VAL A CA 1
ATOM 664 C C . VAL A 1 94 ? 8.400 -0.778 -36.474 1.00 72.75 94 VAL A C 1
ATOM 666 O O . VAL A 1 94 ? 7.469 -1.145 -37.187 1.00 72.75 94 VAL A O 1
ATOM 669 N N . LEU A 1 95 ? 8.518 0.491 -36.073 1.00 68.44 95 LEU A N 1
ATOM 670 C CA . LEU A 1 95 ? 7.531 1.522 -36.413 1.00 68.44 95 LEU A CA 1
ATOM 671 C C . LEU A 1 95 ? 7.621 2.004 -37.873 1.00 68.44 95 LEU A C 1
ATOM 673 O O . LEU A 1 95 ? 6.711 2.693 -38.332 1.00 68.44 95 LEU A O 1
ATOM 677 N N . GLY A 1 96 ? 8.679 1.647 -38.613 1.00 55.19 96 GLY A N 1
ATOM 678 C CA . GLY A 1 96 ? 8.746 1.741 -40.080 1.00 55.19 96 GLY A CA 1
ATOM 679 C C . GLY A 1 96 ? 8.516 3.128 -40.711 1.00 55.19 96 GLY A C 1
ATOM 680 O O . GLY A 1 96 ? 8.276 3.211 -41.915 1.00 55.19 96 GLY A O 1
ATOM 681 N N . ARG A 1 97 ? 8.545 4.223 -39.937 1.00 54.91 97 ARG A N 1
ATOM 682 C CA . ARG A 1 97 ? 8.216 5.606 -40.356 1.00 54.91 97 ARG A CA 1
ATOM 683 C C . ARG A 1 97 ? 9.065 6.642 -39.596 1.00 54.91 97 ARG A C 1
ATOM 685 O O . ARG A 1 97 ? 9.645 6.285 -38.574 1.00 54.91 97 ARG A O 1
ATOM 692 N N . PRO A 1 98 ? 9.196 7.906 -40.070 1.00 52.00 98 PRO A N 1
ATOM 693 C CA . PRO A 1 98 ? 10.319 8.799 -39.754 1.00 52.00 98 PRO A CA 1
ATOM 694 C C . PRO A 1 98 ? 10.170 9.493 -38.392 1.00 52.00 98 PRO A C 1
ATOM 696 O O . PRO A 1 98 ? 10.356 10.701 -38.257 1.00 52.00 98 PRO A O 1
ATOM 699 N N . HIS A 1 99 ? 9.809 8.749 -37.356 1.00 51.78 99 HIS A N 1
ATOM 700 C CA . HIS A 1 99 ? 9.804 9.251 -35.995 1.00 51.78 99 HIS A CA 1
ATOM 701 C C . HIS A 1 99 ? 11.239 9.173 -35.469 1.00 51.78 99 HIS A C 1
ATOM 703 O O . HIS A 1 99 ? 11.697 8.144 -34.979 1.00 51.78 99 HIS A O 1
ATOM 709 N N . ARG A 1 100 ? 11.989 10.268 -35.638 1.00 53.69 100 ARG A N 1
ATOM 710 C CA . ARG A 1 100 ? 13.331 10.411 -35.068 1.00 53.69 100 ARG A CA 1
ATOM 711 C C . ARG A 1 100 ? 13.191 10.485 -33.548 1.00 53.69 100 ARG A C 1
ATOM 713 O O . ARG A 1 100 ? 12.627 11.446 -33.034 1.00 53.69 100 ARG A O 1
ATOM 720 N N . VAL A 1 101 ? 13.698 9.487 -32.830 1.00 56.00 101 VAL A N 1
ATOM 721 C CA . VAL A 1 101 ? 13.800 9.543 -31.365 1.00 56.00 101 VAL A CA 1
ATOM 722 C C . VAL A 1 101 ? 14.808 10.642 -31.019 1.00 56.00 101 VAL A C 1
ATOM 724 O O . VAL A 1 101 ? 16.002 10.493 -31.265 1.00 56.00 101 VAL A O 1
ATOM 727 N N . LEU A 1 102 ? 14.320 11.784 -30.526 1.00 52.44 102 LEU A N 1
ATOM 728 C CA . LEU A 1 102 ? 15.152 12.954 -30.207 1.00 52.44 102 LEU A CA 1
ATOM 729 C C . LEU A 1 102 ? 15.789 12.870 -28.812 1.00 52.44 102 LEU A C 1
ATOM 731 O O . LEU A 1 102 ? 16.764 13.565 -28.546 1.00 52.44 102 LEU A O 1
ATOM 735 N N . GLY A 1 103 ? 15.263 12.014 -27.934 1.00 48.88 103 GLY A N 1
ATOM 736 C CA . GLY A 1 103 ? 15.803 11.801 -26.598 1.00 48.88 103 GLY A CA 1
ATOM 737 C C . GLY A 1 103 ? 15.010 10.765 -25.811 1.00 48.88 103 GLY A C 1
ATOM 738 O O . GLY A 1 103 ? 13.818 10.566 -26.043 1.00 48.88 103 GLY A O 1
ATOM 739 N N . VAL A 1 104 ? 15.690 10.107 -24.875 1.00 57.06 104 VAL A N 1
ATOM 740 C CA . VAL A 1 104 ? 15.096 9.186 -23.903 1.00 57.06 104 VAL A CA 1
ATOM 741 C C . VAL A 1 104 ? 15.294 9.813 -22.531 1.00 57.06 104 VAL A C 1
ATOM 743 O O . VAL A 1 104 ? 16.427 10.017 -22.101 1.00 57.06 104 VAL A O 1
ATOM 746 N N . GLN A 1 105 ? 14.201 10.148 -21.848 1.00 57.34 105 GLN A N 1
ATOM 747 C CA . GLN A 1 105 ? 14.249 10.713 -20.503 1.00 57.34 105 GLN A CA 1
ATOM 748 C C . GLN A 1 105 ? 13.676 9.712 -19.503 1.00 57.34 105 GLN A C 1
ATOM 750 O O . GLN A 1 105 ? 12.591 9.167 -19.702 1.00 57.34 105 GLN A O 1
ATOM 755 N N . LYS A 1 106 ? 14.394 9.493 -18.396 1.00 51.91 106 LYS A N 1
ATOM 756 C CA . LYS A 1 106 ? 13.846 8.787 -17.235 1.00 51.91 106 LYS A CA 1
ATOM 757 C C . LYS A 1 106 ? 12.843 9.714 -16.553 1.00 51.91 106 LYS A C 1
ATOM 759 O O . LYS A 1 106 ? 13.233 10.634 -15.841 1.00 51.91 106 LYS A O 1
ATOM 764 N N . VAL A 1 107 ? 11.557 9.489 -16.798 1.00 58.47 107 VAL A N 1
ATOM 765 C CA . VAL A 1 107 ? 10.481 10.156 -16.061 1.00 58.47 107 VAL A CA 1
ATOM 766 C C . VAL A 1 107 ? 10.257 9.360 -14.779 1.00 58.47 107 VAL A C 1
ATOM 768 O O . VAL A 1 107 ? 9.873 8.193 -14.834 1.00 58.47 107 VAL A O 1
ATOM 771 N N . ALA A 1 108 ? 10.530 9.966 -13.621 1.00 55.03 108 ALA A N 1
ATOM 772 C CA . ALA A 1 108 ? 10.060 9.410 -12.357 1.00 55.03 108 ALA A CA 1
ATOM 773 C C . ALA A 1 108 ? 8.522 9.404 -12.407 1.00 55.03 108 ALA A C 1
ATOM 775 O O . ALA A 1 108 ? 7.942 10.442 -12.739 1.00 55.03 108 ALA A O 1
ATOM 776 N N . PRO A 1 109 ? 7.839 8.273 -12.154 1.00 51.09 109 PRO A N 1
ATOM 777 C CA . PRO A 1 109 ? 6.386 8.253 -12.199 1.00 51.09 109 PRO A CA 1
ATOM 778 C C . PRO A 1 109 ? 5.860 9.226 -11.143 1.00 51.09 109 PRO A C 1
ATOM 780 O O . PRO A 1 109 ? 6.041 9.003 -9.950 1.00 51.09 109 PRO A O 1
ATOM 783 N N . ALA A 1 110 ? 5.224 10.314 -11.586 1.00 52.25 110 ALA A N 1
ATOM 784 C CA . ALA A 1 110 ? 4.685 11.322 -10.677 1.00 52.25 110 ALA A CA 1
ATOM 785 C C . ALA A 1 110 ? 3.595 10.737 -9.763 1.00 52.25 110 ALA A C 1
ATOM 787 O O . ALA A 1 110 ? 3.388 11.244 -8.670 1.00 52.25 110 ALA A O 1
ATOM 788 N N . VAL A 1 111 ? 2.935 9.645 -10.169 1.00 50.62 111 VAL A N 1
ATOM 789 C CA . VAL A 1 111 ? 2.032 8.856 -9.324 1.00 50.62 111 VAL A CA 1
ATOM 790 C C . VAL A 1 111 ? 1.938 7.442 -9.911 1.00 50.62 111 VAL A C 1
ATOM 792 O O . VAL A 1 111 ? 1.638 7.291 -11.096 1.00 50.62 111 VAL A O 1
ATOM 795 N N . MET A 1 112 ? 2.148 6.395 -9.106 1.00 53.47 112 MET A N 1
ATOM 796 C CA . MET A 1 112 ? 2.041 4.983 -9.530 1.00 53.47 112 MET A CA 1
ATOM 797 C C . MET A 1 112 ? 0.670 4.601 -10.127 1.00 53.47 112 MET A C 1
ATOM 799 O O . MET A 1 112 ? 0.558 3.582 -10.802 1.00 53.47 112 MET A O 1
ATOM 803 N N . TRP A 1 113 ? -0.377 5.398 -9.893 1.00 52.78 113 TRP A N 1
ATOM 804 C CA . TRP A 1 113 ? -1.744 5.086 -10.322 1.00 52.78 113 TRP A CA 1
ATOM 805 C C . TRP A 1 113 ? -2.179 5.700 -11.654 1.00 52.78 113 TRP A C 1
ATOM 807 O O . TRP A 1 113 ? -3.200 5.284 -12.195 1.00 52.78 113 TRP A O 1
ATOM 817 N N . VAL A 1 114 ? -1.432 6.648 -12.224 1.00 52.00 114 VAL A N 1
ATOM 818 C CA . VAL A 1 114 ? -1.846 7.319 -13.469 1.00 52.00 114 VAL A CA 1
ATOM 819 C C . VAL A 1 114 ? -0.640 7.535 -14.372 1.00 52.00 114 VAL A C 1
ATOM 821 O O . VAL A 1 114 ? -0.253 8.656 -14.689 1.00 52.00 114 VAL A O 1
ATOM 824 N N . ASN A 1 115 ? -0.028 6.445 -14.833 1.00 60.59 115 ASN A N 1
ATOM 825 C CA . ASN A 1 115 ? 0.718 6.550 -16.077 1.00 60.59 115 ASN A CA 1
ATOM 826 C C . ASN A 1 115 ? -0.324 6.599 -17.204 1.00 60.59 115 ASN A C 1
ATOM 828 O O . ASN A 1 115 ? -0.873 5.566 -17.585 1.00 60.59 115 ASN A O 1
ATOM 832 N N . ALA A 1 116 ? -0.657 7.804 -17.676 1.00 60.31 116 ALA A N 1
ATOM 833 C CA . ALA A 1 116 ? -1.680 8.026 -18.703 1.00 60.31 116 ALA A CA 1
ATOM 834 C C . ALA A 1 116 ? -1.459 7.141 -19.947 1.00 60.31 116 ALA A C 1
ATOM 836 O O . ALA A 1 116 ? -2.417 6.652 -20.538 1.00 60.31 116 ALA A O 1
ATOM 837 N N . TRP A 1 117 ? -0.199 6.829 -20.265 1.00 59.28 117 TRP A N 1
ATOM 838 C CA . TRP A 1 117 ? 0.174 5.916 -21.347 1.00 59.28 117 TRP A CA 1
ATOM 839 C C . TRP A 1 117 ? -0.157 4.448 -21.057 1.00 59.28 117 TRP A C 1
ATOM 841 O O . TRP A 1 117 ? -0.575 3.719 -21.954 1.00 59.28 117 TRP A O 1
ATOM 851 N N . ALA A 1 118 ? -0.021 4.008 -19.803 1.00 61.59 118 ALA A N 1
ATOM 852 C CA . ALA A 1 118 ? -0.426 2.664 -19.395 1.00 61.59 118 ALA A CA 1
ATOM 853 C C . ALA A 1 118 ? -1.955 2.499 -19.428 1.00 61.59 118 ALA A C 1
ATOM 855 O O . ALA A 1 118 ? -2.454 1.412 -19.716 1.00 61.59 118 ALA A O 1
ATOM 856 N N . ILE A 1 119 ? -2.693 3.576 -19.152 1.00 64.31 119 ILE A N 1
ATOM 857 C CA . ILE A 1 119 ? -4.155 3.608 -19.250 1.00 64.31 119 ILE A CA 1
ATOM 858 C C . ILE A 1 119 ? -4.591 3.575 -20.723 1.00 64.31 119 ILE A C 1
ATOM 860 O O . ILE A 1 119 ? -5.407 2.732 -21.089 1.00 64.31 119 ILE A O 1
ATOM 864 N N . GLU A 1 120 ? -3.994 4.405 -21.580 1.00 65.94 120 GLU A N 1
ATOM 865 C CA . GLU A 1 120 ? -4.282 4.443 -23.022 1.00 65.94 120 GLU A CA 1
ATOM 866 C C . GLU A 1 120 ? -4.031 3.084 -23.702 1.00 65.94 120 GLU A C 1
ATOM 868 O O . GLU A 1 120 ? -4.879 2.579 -24.439 1.00 65.94 120 GLU A O 1
ATOM 873 N N . GLY A 1 121 ? -2.915 2.418 -23.383 1.00 63.31 121 GLY A N 1
ATOM 874 C CA . GLY A 1 121 ? -2.617 1.085 -23.918 1.00 63.31 121 GLY A CA 1
ATOM 875 C C . GLY A 1 121 ? -3.655 0.024 -23.525 1.00 63.31 121 GLY A C 1
ATOM 876 O O . GLY A 1 121 ? -4.014 -0.827 -24.341 1.00 63.31 121 GLY A O 1
ATOM 877 N N . ARG A 1 122 ? -4.196 0.090 -22.299 1.00 64.25 122 ARG A N 1
ATOM 878 C CA . ARG A 1 122 ? -5.275 -0.809 -21.849 1.00 64.25 122 ARG A CA 1
ATOM 879 C C . ARG A 1 122 ? -6.590 -0.528 -22.576 1.00 64.25 122 ARG A C 1
ATOM 881 O O . ARG A 1 122 ? -7.292 -1.479 -22.915 1.00 64.25 122 ARG A O 1
ATOM 888 N N . PHE A 1 123 ? -6.906 0.736 -22.857 1.00 60.97 123 PHE A N 1
ATOM 889 C CA . PHE A 1 123 ? -8.098 1.094 -23.630 1.00 60.97 123 PHE A CA 1
ATOM 890 C C . PHE A 1 123 ? -8.030 0.588 -25.074 1.00 60.97 123 PHE A C 1
ATOM 892 O O . PHE A 1 123 ? -9.016 0.028 -25.551 1.00 60.97 123 PHE A O 1
ATOM 899 N N . GLN A 1 124 ? -6.875 0.688 -25.739 1.00 57.38 124 GLN A N 1
ATOM 900 C CA . GLN A 1 124 ? -6.706 0.140 -27.092 1.00 57.38 124 GLN A CA 1
ATOM 901 C C . GLN A 1 124 ? -6.807 -1.391 -27.140 1.00 57.38 124 GLN A C 1
ATOM 903 O O . GLN A 1 124 ? -7.358 -1.954 -28.086 1.00 57.38 124 GLN A O 1
ATOM 908 N N . HIS A 1 125 ? -6.323 -2.082 -26.105 1.00 54.53 125 HIS A N 1
ATOM 909 C CA . HIS A 1 125 ? -6.446 -3.538 -26.015 1.00 54.53 125 HIS A CA 1
ATOM 910 C C . HIS A 1 125 ? -7.902 -3.988 -25.804 1.00 54.53 125 HIS A C 1
ATOM 912 O O . HIS A 1 125 ? -8.326 -5.009 -26.341 1.00 54.53 125 HIS A O 1
ATOM 918 N N . TYR A 1 126 ? -8.686 -3.212 -25.050 1.00 57.72 126 TYR A N 1
ATOM 919 C CA . TYR A 1 126 ? -10.115 -3.466 -24.856 1.00 57.72 126 TYR A CA 1
ATOM 920 C C . TYR A 1 126 ? -10.960 -3.115 -26.087 1.00 57.72 126 TYR A C 1
ATOM 922 O O . TYR A 1 126 ? -11.937 -3.811 -26.372 1.00 57.72 126 TYR A O 1
ATOM 930 N N . SER A 1 127 ? -10.611 -2.057 -26.825 1.00 54.84 127 SER A N 1
ATOM 931 C CA . SER A 1 127 ? -11.366 -1.635 -28.011 1.00 54.84 127 SER A CA 1
ATOM 932 C C . SER A 1 127 ? -11.183 -2.586 -29.196 1.00 54.84 127 SER A C 1
ATOM 934 O O . SER A 1 127 ? -12.146 -2.817 -29.928 1.00 54.84 127 SER A O 1
ATOM 936 N N . SER A 1 128 ? -10.016 -3.226 -29.341 1.00 53.19 128 SER A N 1
ATOM 937 C CA . SER A 1 128 ? -9.776 -4.223 -30.397 1.00 53.19 128 SER A CA 1
ATOM 938 C C . SER A 1 128 ? -10.617 -5.498 -30.243 1.00 53.19 128 SER A C 1
ATOM 940 O O . SER A 1 128 ? -10.959 -6.129 -31.238 1.00 53.1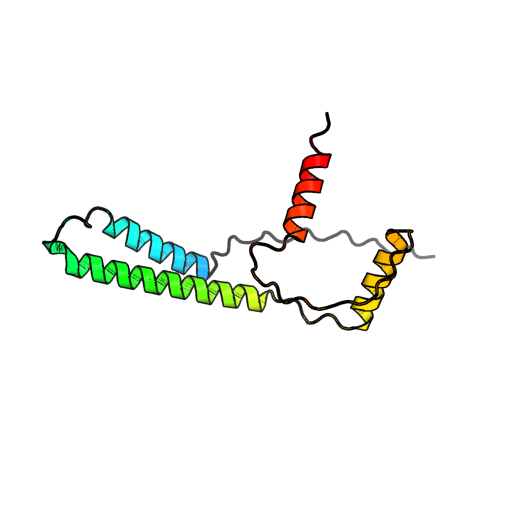9 128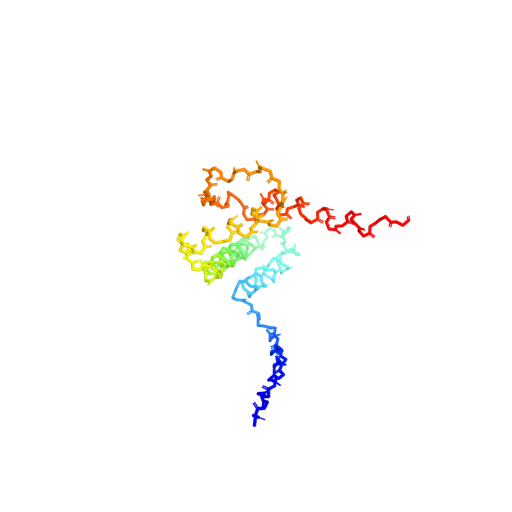 SER A O 1
ATOM 942 N N . HIS A 1 129 ? -11.017 -5.847 -29.016 1.00 58.41 129 HIS A N 1
ATOM 943 C CA . HIS A 1 129 ? -11.810 -7.046 -28.718 1.00 58.41 129 HIS A CA 1
ATOM 944 C C . HIS A 1 129 ? -13.331 -6.811 -28.745 1.00 58.41 129 HIS A C 1
ATOM 946 O O . HIS A 1 129 ? -14.098 -7.760 -28.584 1.00 58.41 129 HIS A O 1
ATOM 952 N N . LYS A 1 130 ? -13.787 -5.565 -28.945 1.00 51.97 130 LYS A N 1
ATOM 953 C CA . LYS A 1 130 ? -15.217 -5.207 -28.983 1.00 51.97 130 LYS A CA 1
ATOM 954 C C . LYS A 1 130 ? -15.770 -4.872 -30.369 1.00 51.97 130 LYS A C 1
ATOM 956 O O . LYS A 1 130 ? -16.926 -4.469 -30.460 1.00 51.97 130 LYS A O 1
ATOM 961 N N . VAL A 1 131 ? -15.007 -5.073 -31.440 1.00 48.31 131 VAL A N 1
ATOM 962 C CA . VAL A 1 131 ? -15.556 -4.985 -32.799 1.00 48.31 131 VAL A CA 1
ATOM 963 C C . VAL A 1 131 ? -16.064 -6.367 -33.207 1.00 48.31 131 VAL A C 1
ATOM 965 O O . VAL A 1 131 ? -15.289 -7.224 -33.629 1.00 48.31 131 VAL A O 1
ATOM 968 N N . ARG A 1 132 ? -17.370 -6.585 -33.046 1.00 48.59 132 ARG A N 1
ATOM 969 C CA . ARG A 1 132 ? -18.117 -7.653 -33.711 1.00 48.59 132 ARG A CA 1
ATOM 970 C C . ARG A 1 132 ? -19.388 -7.070 -34.303 1.00 48.59 132 ARG A C 1
ATOM 972 O O . ARG A 1 132 ? -20.017 -6.254 -33.593 1.00 48.59 132 ARG A O 1
#

Foldseek 3Di:
DDDDDDDDDDPDDPPPPPCFPLNVLQVQLVVLCVVLVVCVPPPVCVVVSVVSNVSSVVSNVSSVVSVVVVVVVVPDDDDDPVVVVVVVVVVVVVVVDPPPPPDDDPDDPPDPPCPVVVVVVVVVVVVVVPDD

pLDDT: mean 72.22, std 16.65, range [40.25, 95.38]

Secondary structure (DSSP, 8-state):
-PPPP-PPPPPPPP------HHHHHHHHHHHHHHHHGGGTT-GGGHHHHHHHHHHHHHHHHHHHHHHHHHHHHTPPPPPPHHHHHHHHHHHHHHH-S------------S-TT--HHHHHHHHHHHHHTS--

Radius of gyration: 25.15 Å; chains: 1; bounding box: 49×47×68 Å